Protein AF-A0A7X7D644-F1 (afdb_monomer)

Sequence (96 aa):
MSPAPSVQPTSLTIVMPVYNERDTLRTALERLLAVEMPLPTEVVVVDDGSTDGCIDTIADLVDSGKVRLLRQDPNQGKGAALRRGIAEAESDLLTI

Solvent-accessible surface area (backbone atoms only — not comparable to full-atom values): 5654 Å² total; per-residue (Å²): 132,82,80,76,82,80,83,73,75,71,30,31,29,38,36,44,65,40,64,62,40,54,92,47,50,50,65,51,50,55,55,56,73,68,54,88,63,100,43,61,68,49,38,37,37,20,35,33,41,56,83,71,57,34,68,69,68,40,45,70,41,39,76,70,63,67,30,46,80,44,82,38,81,67,60,70,52,70,71,49,29,46,51,51,42,59,75,71,51,88,44,72,36,76,50,112

Nearest PDB structures (foldseek):
  5mm1-assembly1_A  TM=8.490E-01  e=9.864E-06  Pyrococcus furiosus DSM 3638
  2z86-assembly1_B  TM=8.584E-01  e=2.186E-05  Escherichia coli
  2z87-assembly2_A  TM=8.446E-01  e=3.253E-05  Escherichia coli
  2z87-assembly3_B  TM=8.524E-01  e=7.209E-05  Escherichia coli
  2z86-assembly2_C  TM=8.545E-01  e=1.004E-04  Escherichia coli

Foldseek 3Di:
DDDDDDDDWAEEEEEAEDAQQQPPLLVVLVVVLPDDDPHHYAYEYEYQQHDNCSVVSCVVCCVVRNYHYHYDPHRPDPVVSVVVSVVPDDGPYYDD

Mean predicted aligned error: 3.98 Å

Secondary structure (DSSP, 8-state):
-PPPP------EEEEEEESS-TTTHHHHHHHHHTS--SS-EEEEEEEES--SSGGGGGHHHHHTTSSEEEEESS---HHHHHHHHHHT--SSEEE-

Radius of gyration: 15.11 Å; Cα contacts (8 Å, |Δi|>4): 156; chains: 1; bounding box: 23×33×50 Å

pLDDT: mean 95.07, std 8.56, range [57.94, 98.75]

Structure (mmCIF, N/CA/C/O backbone):
data_AF-A0A7X7D644-F1
#
_entry.id   AF-A0A7X7D644-F1
#
loop_
_atom_site.group_PDB
_atom_site.id
_atom_site.type_symbol
_atom_site.label_atom_id
_atom_site.label_alt_id
_atom_site.label_comp_id
_atom_site.label_asym_id
_atom_site.label_entity_id
_atom_site.label_seq_id
_atom_site.pdbx_PDB_ins_code
_atom_site.Cartn_x
_atom_site.Cartn_y
_atom_site.Cartn_z
_atom_site.occupancy
_atom_site.B_iso_or_equiv
_atom_site.auth_seq_id
_atom_site.auth_comp_id
_atom_site.auth_asym_id
_atom_site.auth_atom_id
_atom_site.pdbx_PDB_model_num
ATOM 1 N N . MET A 1 1 ? -10.371 20.577 38.644 1.00 60.12 1 MET A N 1
ATOM 2 C CA . MET A 1 1 ? -10.602 20.444 37.190 1.00 60.12 1 MET A CA 1
ATOM 3 C C . MET A 1 1 ? -10.776 18.963 36.914 1.00 60.12 1 MET A C 1
ATOM 5 O O . MET A 1 1 ? -9.866 18.217 37.250 1.00 60.12 1 MET A O 1
ATOM 9 N N . SER A 1 2 ? -11.938 18.519 36.427 1.00 57.94 2 SER A N 1
ATOM 10 C CA . SER A 1 2 ? -12.082 17.127 35.974 1.00 57.94 2 SER A CA 1
ATOM 11 C C . SER A 1 2 ? -11.232 16.924 34.717 1.00 57.94 2 SER A C 1
ATOM 13 O O . SER A 1 2 ? -11.180 17.848 33.900 1.00 57.94 2 SER A O 1
ATOM 15 N N . PRO A 1 3 ? -10.543 15.781 34.560 1.00 67.06 3 PRO A N 1
ATOM 16 C CA . PRO A 1 3 ? -9.801 15.501 33.339 1.00 67.06 3 PRO A CA 1
ATOM 17 C C . PRO A 1 3 ? -10.763 15.521 32.147 1.00 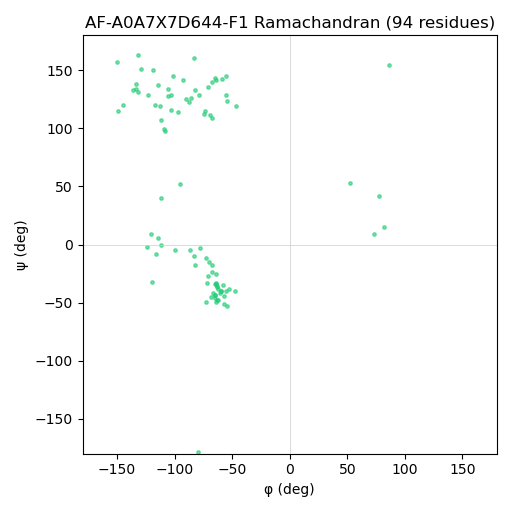67.06 3 PRO A C 1
ATOM 19 O O . PRO A 1 3 ? -11.915 15.097 32.263 1.00 67.06 3 PRO A O 1
ATOM 22 N N . ALA A 1 4 ? -10.293 16.044 31.013 1.00 64.56 4 ALA A N 1
ATOM 23 C CA . ALA A 1 4 ? -11.009 15.909 29.752 1.00 64.56 4 ALA A CA 1
ATOM 24 C C . ALA A 1 4 ? -11.255 14.412 29.476 1.00 64.56 4 ALA A C 1
ATOM 26 O O . ALA A 1 4 ? -10.413 13.589 29.852 1.00 64.56 4 ALA A O 1
ATOM 27 N N . PRO A 1 5 ? -12.390 14.036 28.862 1.00 63.19 5 PRO A N 1
ATOM 28 C CA . PRO A 1 5 ? -12.642 12.645 28.518 1.00 63.19 5 PRO A CA 1
ATOM 29 C C . PRO A 1 5 ? -11.485 12.108 27.669 1.00 63.19 5 PRO A C 1
ATOM 31 O O . PRO A 1 5 ? -11.077 12.728 26.688 1.00 63.19 5 PRO A O 1
ATOM 34 N N . SER A 1 6 ? -10.936 10.965 28.075 1.00 73.75 6 SER A N 1
ATOM 35 C CA . SER A 1 6 ? -9.936 10.242 27.296 1.00 73.75 6 SER A CA 1
ATOM 36 C C . SER A 1 6 ? -10.606 9.704 26.035 1.00 73.75 6 SER A C 1
ATOM 38 O O . SER A 1 6 ? -11.423 8.785 26.125 1.00 73.75 6 SER A O 1
ATOM 40 N N . VAL A 1 7 ? -10.288 10.276 24.874 1.00 73.25 7 VAL A N 1
ATOM 41 C CA . VAL A 1 7 ? -10.679 9.690 23.588 1.00 73.25 7 VAL A CA 1
ATOM 42 C C . VAL A 1 7 ? -9.865 8.412 23.427 1.00 73.25 7 VAL A C 1
ATOM 44 O O . VAL A 1 7 ? -8.640 8.465 23.331 1.00 73.25 7 VAL A O 1
ATOM 47 N N . GLN A 1 8 ? -10.541 7.268 23.487 1.00 86.19 8 GLN A N 1
ATOM 48 C CA . GLN A 1 8 ? -9.932 5.985 23.159 1.00 86.19 8 GLN A CA 1
ATOM 49 C C . GLN A 1 8 ? -10.091 5.781 21.652 1.00 86.19 8 GLN A C 1
ATOM 51 O O . GLN A 1 8 ? -11.229 5.828 21.181 1.00 86.19 8 GLN A O 1
ATOM 56 N N . PRO A 1 9 ? -8.999 5.593 20.899 1.00 92.06 9 PRO A N 1
ATOM 57 C CA . PRO A 1 9 ? -9.092 5.349 19.470 1.00 92.06 9 PRO A CA 1
ATOM 58 C C . PRO A 1 9 ? -9.817 4.030 19.202 1.00 92.06 9 PRO A C 1
ATOM 60 O O . PRO A 1 9 ? -9.631 3.045 19.917 1.00 92.06 9 PRO A O 1
ATOM 63 N N . THR A 1 10 ? -10.642 4.025 18.165 1.00 95.88 10 THR A N 1
ATOM 64 C CA . THR A 1 10 ? -11.530 2.918 17.795 1.00 95.88 10 THR A CA 1
ATOM 65 C C . THR A 1 10 ? -11.191 2.295 16.445 1.00 95.88 10 THR A C 1
ATOM 67 O O . THR A 1 10 ? -11.731 1.241 16.118 1.00 95.88 10 THR A O 1
ATOM 70 N N . SER A 1 11 ? -10.277 2.893 15.680 1.00 97.50 11 SER A N 1
ATOM 71 C CA . SER A 1 11 ? -9.863 2.430 14.352 1.00 97.50 11 SER A CA 1
ATOM 72 C C . SER A 1 11 ? -8.404 2.789 14.050 1.00 97.50 11 SER A C 1
ATOM 74 O O . SER A 1 11 ? -7.838 3.711 14.646 1.00 97.50 11 SER A O 1
ATOM 76 N N . LEU A 1 12 ? -7.789 2.045 13.126 1.00 97.69 12 LEU A N 1
ATOM 77 C CA . LEU A 1 12 ? -6.410 2.240 12.679 1.00 97.69 12 LEU A CA 1
ATOM 78 C C . LEU A 1 12 ? -6.292 2.146 11.151 1.00 97.69 12 LEU A C 1
ATOM 80 O O . LEU A 1 12 ? -6.721 1.165 10.548 1.00 97.69 12 LEU A O 1
ATOM 84 N N . THR A 1 13 ? -5.590 3.100 10.546 1.00 98.44 13 THR A N 1
ATOM 85 C CA . THR A 1 13 ? -5.116 3.017 9.159 1.00 98.44 13 THR A CA 1
ATOM 86 C C . THR A 1 13 ? -3.611 2.753 9.139 1.00 98.44 13 THR A C 1
ATOM 88 O O . THR A 1 13 ? -2.830 3.484 9.751 1.00 98.44 13 THR A O 1
ATOM 91 N N . ILE A 1 14 ? -3.177 1.731 8.403 1.00 98.31 14 ILE A N 1
ATOM 92 C CA . ILE A 1 14 ? -1.761 1.488 8.102 1.00 98.31 14 ILE A CA 1
ATOM 93 C C . ILE A 1 14 ? -1.489 1.930 6.668 1.00 98.31 14 ILE A C 1
ATOM 95 O O . ILE A 1 14 ? -2.021 1.342 5.729 1.00 98.31 14 ILE A O 1
ATOM 99 N N . VAL A 1 15 ? -0.651 2.950 6.491 1.00 98.50 15 VAL A N 1
ATOM 100 C CA . VAL A 1 15 ? -0.266 3.474 5.177 1.00 98.50 15 VAL A CA 1
ATOM 101 C C . VAL A 1 15 ? 1.069 2.880 4.747 1.00 98.50 15 VAL A C 1
ATOM 103 O O . VAL A 1 15 ? 2.104 3.204 5.314 1.00 98.50 15 VAL A O 1
ATOM 106 N N . MET A 1 16 ? 1.076 2.081 3.685 1.00 9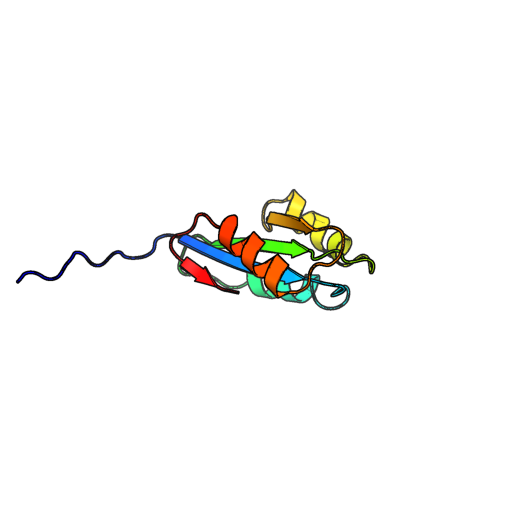8.31 16 MET A N 1
ATOM 107 C CA . MET A 1 16 ? 2.282 1.463 3.136 1.00 98.31 16 MET A CA 1
ATOM 108 C C . MET A 1 16 ? 2.655 2.115 1.793 1.00 98.31 16 MET A C 1
ATOM 110 O O . MET A 1 16 ? 2.074 1.761 0.765 1.00 98.31 16 MET A O 1
ATOM 114 N N . PRO A 1 17 ? 3.594 3.080 1.754 1.00 98.19 17 PRO A N 1
ATOM 115 C CA . PRO A 1 17 ? 4.102 3.615 0.494 1.00 98.19 17 PRO A CA 1
ATOM 116 C C . PRO A 1 17 ? 4.979 2.573 -0.211 1.00 98.19 17 PRO A C 1
ATOM 118 O O . PRO A 1 17 ? 5.839 1.954 0.415 1.00 98.19 17 PRO A O 1
ATOM 121 N N . VAL A 1 18 ? 4.790 2.412 -1.517 1.00 98.31 18 VAL A N 1
ATOM 122 C CA . VAL A 1 18 ? 5.437 1.374 -2.326 1.00 98.31 18 VAL A CA 1
ATOM 123 C C . VAL A 1 18 ? 5.988 1.984 -3.606 1.00 98.31 18 VAL A C 1
ATOM 125 O O . VAL A 1 18 ? 5.296 2.741 -4.281 1.00 98.31 18 VAL A O 1
ATOM 128 N N . TYR A 1 19 ? 7.225 1.636 -3.951 1.00 98.44 19 TYR A N 1
ATOM 129 C CA . TYR A 1 19 ? 7.798 1.922 -5.261 1.00 98.44 19 TYR A CA 1
ATOM 130 C C . TYR A 1 19 ? 8.799 0.836 -5.643 1.00 98.44 19 TYR A C 1
ATOM 132 O O . TYR A 1 19 ? 9.847 0.726 -5.015 1.00 98.44 19 TYR A O 1
ATOM 140 N N . ASN A 1 20 ? 8.488 0.075 -6.690 1.00 98.12 20 ASN A N 1
ATOM 141 C CA . ASN A 1 20 ? 9.333 -0.996 -7.222 1.00 98.12 20 ASN A CA 1
ATOM 142 C C . ASN A 1 20 ? 9.794 -2.034 -6.173 1.00 98.12 20 ASN A C 1
ATOM 144 O O . ASN A 1 20 ? 10.985 -2.309 -6.026 1.00 98.12 20 ASN A O 1
ATOM 148 N N . GLU A 1 21 ? 8.836 -2.603 -5.438 1.00 98.12 21 GLU A N 1
ATOM 149 C CA . GLU A 1 21 ? 9.064 -3.580 -4.360 1.00 98.12 21 GLU A CA 1
ATOM 150 C C . GLU A 1 21 ? 8.552 -4.990 -4.730 1.00 98.12 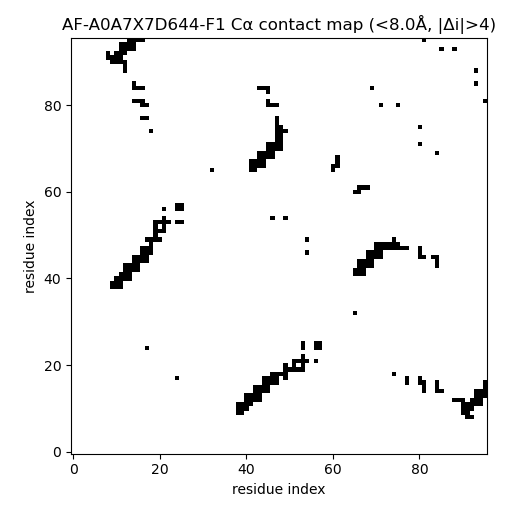21 GLU A C 1
ATOM 152 O O . GLU A 1 21 ? 7.947 -5.685 -3.910 1.00 98.12 21 GLU A O 1
ATOM 157 N N . ARG A 1 22 ? 8.736 -5.435 -5.983 1.00 98.19 22 ARG A N 1
ATOM 158 C CA . ARG A 1 22 ? 8.178 -6.711 -6.489 1.00 98.19 22 ARG A CA 1
ATOM 159 C C . ARG A 1 22 ? 8.515 -7.923 -5.627 1.00 98.19 22 ARG A C 1
ATOM 161 O O . ARG A 1 22 ? 7.667 -8.795 -5.450 1.00 98.19 22 ARG A O 1
ATOM 168 N N . ASP A 1 23 ? 9.729 -7.974 -5.096 1.00 98.12 23 ASP A N 1
ATOM 169 C CA . ASP A 1 23 ? 10.221 -9.140 -4.359 1.00 98.12 23 ASP A CA 1
ATOM 170 C C . ASP A 1 23 ? 9.756 -9.164 -2.892 1.00 98.12 23 ASP A C 1
ATOM 172 O O . ASP A 1 23 ? 9.800 -10.206 -2.234 1.00 98.12 23 ASP A O 1
ATOM 176 N N . THR A 1 24 ? 9.302 -8.027 -2.355 1.00 98.25 24 THR A N 1
ATOM 177 C CA . THR A 1 24 ? 9.074 -7.839 -0.913 1.00 98.25 24 THR A CA 1
ATOM 178 C C . THR A 1 24 ? 7.621 -7.512 -0.576 1.00 98.25 24 THR A C 1
ATOM 180 O O . THR A 1 24 ? 7.141 -7.957 0.471 1.00 98.25 24 THR A O 1
ATOM 183 N N . LEU A 1 25 ? 6.898 -6.807 -1.455 1.00 98.50 25 LEU A N 1
ATOM 184 C CA . LEU A 1 25 ? 5.563 -6.263 -1.189 1.00 98.50 25 LEU A CA 1
ATOM 185 C C . LEU A 1 25 ? 4.571 -7.333 -0.722 1.00 98.50 25 LEU A C 1
ATOM 187 O O . LEU A 1 25 ? 3.956 -7.196 0.337 1.00 98.50 25 LEU A O 1
ATOM 191 N N . ARG A 1 26 ? 4.446 -8.422 -1.489 1.00 98.38 26 ARG A N 1
ATOM 192 C CA . ARG A 1 26 ? 3.531 -9.527 -1.176 1.00 98.38 26 ARG A CA 1
ATOM 193 C C . ARG A 1 26 ? 3.816 -10.119 0.201 1.00 98.38 26 ARG A C 1
ATOM 195 O O . ARG A 1 26 ? 2.919 -10.210 1.035 1.00 98.38 26 ARG A O 1
ATOM 202 N N . THR A 1 27 ? 5.075 -10.468 0.454 1.00 98.62 27 THR A N 1
ATOM 203 C CA . THR A 1 27 ? 5.500 -11.070 1.724 1.00 98.62 27 THR A CA 1
ATOM 204 C C . THR A 1 27 ? 5.272 -10.118 2.901 1.00 98.62 27 THR A C 1
ATOM 206 O O . THR A 1 27 ? 4.876 -10.555 3.982 1.00 98.62 27 THR A O 1
ATOM 209 N N . ALA A 1 28 ? 5.511 -8.816 2.717 1.00 98.50 28 ALA A N 1
ATOM 210 C CA . ALA A 1 28 ? 5.282 -7.808 3.748 1.00 98.50 28 ALA A CA 1
ATOM 211 C C . ALA A 1 28 ? 3.793 -7.690 4.106 1.00 98.50 28 ALA A C 1
ATOM 213 O O . ALA A 1 28 ? 3.450 -7.709 5.288 1.00 98.50 28 ALA A O 1
ATOM 214 N N . LEU A 1 29 ? 2.911 -7.642 3.103 1.00 98.56 29 LEU A N 1
ATOM 215 C CA . LEU A 1 29 ? 1.465 -7.578 3.320 1.00 98.56 29 LEU A CA 1
ATOM 216 C C . LEU A 1 29 ? 0.908 -8.853 3.946 1.00 98.56 29 LEU A C 1
ATOM 218 O O . LEU A 1 29 ? 0.101 -8.762 4.861 1.00 98.56 29 LEU A O 1
ATOM 222 N N . GLU A 1 30 ? 1.352 -10.036 3.520 1.00 98.38 30 GLU A N 1
ATOM 223 C CA . GLU A 1 30 ? 0.920 -11.295 4.142 1.00 98.38 30 GLU A CA 1
ATOM 224 C C . GLU A 1 30 ? 1.296 -11.359 5.621 1.00 98.38 30 GLU A C 1
ATOM 226 O O . GLU A 1 30 ? 0.482 -11.759 6.452 1.00 98.38 30 GLU A O 1
ATOM 231 N N . ARG A 1 31 ? 2.511 -10.919 5.966 1.00 98.44 31 ARG A N 1
ATOM 232 C CA . ARG A 1 31 ? 2.948 -10.836 7.363 1.00 98.44 31 ARG A CA 1
ATOM 233 C C . ARG A 1 31 ? 2.125 -9.828 8.145 1.00 98.44 31 ARG A C 1
ATOM 235 O O . ARG A 1 31 ? 1.740 -10.137 9.265 1.00 98.44 31 ARG A O 1
ATOM 242 N N . LEU A 1 32 ? 1.852 -8.661 7.565 1.00 97.94 32 LEU A N 1
ATOM 243 C CA . LEU A 1 32 ? 1.043 -7.630 8.205 1.00 97.94 32 LEU A CA 1
ATOM 244 C C . LEU A 1 32 ? -0.390 -8.115 8.462 1.00 97.94 32 LEU A C 1
ATOM 246 O O . LEU A 1 32 ? -0.886 -7.997 9.575 1.00 97.94 32 LEU A O 1
ATOM 250 N N . LEU A 1 33 ? -1.031 -8.710 7.456 1.00 97.62 33 LEU A N 1
ATOM 251 C CA . LEU A 1 33 ? -2.402 -9.220 7.537 1.00 97.62 33 LEU A CA 1
ATOM 252 C C . LEU A 1 33 ? -2.546 -10.427 8.479 1.00 97.62 33 LEU A C 1
ATOM 254 O O . LEU A 1 33 ? -3.660 -10.753 8.880 1.00 97.62 33 LEU A O 1
ATOM 258 N N . ALA A 1 34 ? -1.445 -11.101 8.819 1.00 97.94 34 ALA A N 1
ATOM 259 C CA . ALA A 1 34 ? -1.425 -12.181 9.801 1.00 97.94 34 ALA A CA 1
ATOM 260 C C . ALA A 1 34 ? -1.326 -11.685 11.256 1.00 97.94 34 ALA A C 1
ATOM 262 O O . ALA A 1 34 ? -1.463 -12.492 12.177 1.00 97.94 34 ALA A O 1
ATOM 263 N N . VAL A 1 35 ? -1.068 -10.391 11.484 1.00 97.44 35 VAL A N 1
ATOM 264 C CA . VAL A 1 35 ? -1.013 -9.813 12.832 1.00 97.44 35 VAL A CA 1
ATOM 265 C C . VAL A 1 35 ? -2.429 -9.578 13.349 1.00 97.44 35 VAL A C 1
ATOM 267 O O . VAL A 1 35 ? -3.247 -8.931 12.699 1.00 97.44 35 VAL A O 1
ATOM 270 N N . GLU A 1 36 ? -2.710 -10.066 14.556 1.00 96.50 36 GLU A N 1
ATOM 271 C CA . GLU A 1 36 ? -3.941 -9.729 15.265 1.00 96.50 36 GLU A CA 1
ATOM 272 C C . GLU A 1 36 ? -3.841 -8.301 15.813 1.00 96.50 36 GLU A C 1
ATOM 274 O O . GLU A 1 36 ? -3.025 -8.005 16.690 1.00 96.50 36 GLU A O 1
ATOM 279 N N . MET A 1 37 ? -4.654 -7.403 15.261 1.00 95.12 37 MET A N 1
ATOM 280 C CA . MET A 1 37 ? -4.655 -5.993 15.635 1.00 95.12 37 MET A CA 1
ATOM 281 C C . MET A 1 37 ? -5.681 -5.728 16.743 1.00 95.12 37 MET A C 1
ATOM 283 O O . MET A 1 37 ? -6.790 -6.260 16.693 1.00 95.12 37 MET A O 1
ATOM 287 N N . PRO A 1 38 ? -5.366 -4.862 17.723 1.00 93.88 38 PRO A N 1
ATOM 288 C CA . PRO A 1 38 ? -6.281 -4.546 18.820 1.00 93.88 38 PRO A CA 1
ATOM 289 C C . PRO A 1 38 ? -7.466 -3.664 18.391 1.00 93.88 38 PRO A C 1
ATOM 291 O O . PRO A 1 38 ? -8.396 -3.472 19.170 1.00 93.88 38 PRO A O 1
ATOM 294 N N . LEU A 1 39 ? -7.417 -3.106 17.178 1.00 96.31 39 LEU A N 1
ATOM 295 C CA . LEU A 1 39 ? -8.427 -2.224 16.601 1.00 96.31 39 LEU A CA 1
ATOM 296 C C . LEU A 1 39 ? -8.818 -2.721 15.201 1.00 96.31 39 LEU A C 1
ATOM 298 O O . LEU A 1 39 ? -7.966 -3.276 14.497 1.00 96.31 39 LEU A O 1
ATOM 302 N N . PRO A 1 40 ? -10.061 -2.464 14.753 1.00 97.00 40 PRO A N 1
ATOM 303 C CA . PRO A 1 40 ? -10.415 -2.509 13.339 1.00 97.00 40 PRO A CA 1
ATOM 304 C C . PRO A 1 40 ? -9.365 -1.764 12.510 1.00 97.00 40 PRO A C 1
ATOM 306 O O . PRO A 1 40 ? -9.112 -0.581 12.744 1.00 97.00 40 PRO A O 1
ATOM 309 N N . THR A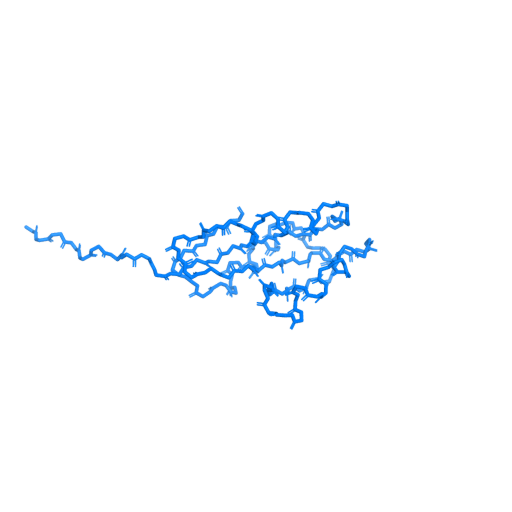 1 41 ? -8.718 -2.481 11.593 1.00 97.44 41 THR A N 1
ATOM 310 C CA . THR A 1 41 ? -7.554 -1.983 10.858 1.00 97.44 41 THR A CA 1
ATOM 311 C C . THR A 1 41 ? -7.807 -2.036 9.360 1.00 97.44 41 THR A C 1
ATOM 313 O O . THR A 1 41 ? -8.167 -3.089 8.835 1.00 97.44 41 THR A O 1
ATOM 316 N N . GLU A 1 42 ? -7.573 -0.922 8.673 1.00 97.56 42 GLU A N 1
ATOM 317 C CA . GLU A 1 42 ? -7.443 -0.886 7.217 1.00 97.56 42 GLU A CA 1
ATOM 318 C C . GLU A 1 42 ? -5.965 -0.808 6.810 1.00 97.56 42 GLU A C 1
ATOM 320 O O . GLU A 1 42 ? -5.147 -0.165 7.475 1.00 97.56 42 GLU A O 1
ATOM 325 N N . VAL A 1 43 ? -5.618 -1.446 5.692 1.00 98.44 43 VAL A N 1
ATOM 326 C CA . VAL A 1 43 ? -4.286 -1.346 5.085 1.00 98.44 43 VAL A CA 1
ATOM 327 C C . VAL A 1 43 ? -4.416 -0.609 3.762 1.00 98.44 43 VAL A C 1
ATOM 329 O O . VAL A 1 43 ? -5.104 -1.070 2.851 1.00 98.44 43 VAL A O 1
ATOM 332 N N . VAL A 1 44 ? -3.734 0.527 3.653 1.00 98.62 44 VAL A N 1
ATOM 333 C CA . VAL A 1 44 ? -3.724 1.385 2.469 1.00 98.62 44 VAL A CA 1
ATOM 334 C C . VAL A 1 44 ? -2.341 1.330 1.837 1.00 98.62 44 VAL A C 1
ATOM 336 O O . VAL A 1 44 ? -1.386 1.908 2.350 1.00 98.62 44 VAL A O 1
ATOM 339 N N . VAL A 1 45 ? -2.224 0.648 0.701 1.00 98.69 45 VAL A N 1
ATOM 340 C CA . VAL A 1 45 ? -1.004 0.657 -0.112 1.00 98.69 45 VAL A CA 1
ATOM 341 C C . VAL A 1 45 ? -1.041 1.861 -1.040 1.00 98.69 45 VAL A C 1
ATOM 343 O O . VAL A 1 45 ? -1.996 2.033 -1.797 1.00 98.69 45 VAL A O 1
ATOM 346 N N . VAL A 1 46 ? 0.008 2.681 -1.013 1.00 98.75 46 VAL A N 1
ATOM 347 C CA . VAL A 1 46 ? 0.171 3.812 -1.932 1.00 98.75 46 VAL A CA 1
ATOM 348 C C . VAL A 1 46 ? 1.300 3.505 -2.911 1.00 98.75 46 VAL A C 1
ATOM 350 O O . VAL A 1 46 ? 2.471 3.661 -2.575 1.00 98.75 46 VAL A O 1
ATOM 353 N N . ASP A 1 47 ? 0.941 3.066 -4.115 1.00 98.62 47 ASP A N 1
ATOM 354 C CA . ASP A 1 47 ? 1.861 2.846 -5.235 1.00 98.62 47 ASP A CA 1
ATOM 355 C C . ASP A 1 47 ? 2.309 4.191 -5.816 1.00 98.62 47 ASP A C 1
ATOM 357 O O . ASP A 1 47 ? 1.495 4.935 -6.366 1.00 98.62 47 ASP A O 1
ATOM 361 N N . ASP A 1 48 ? 3.595 4.505 -5.701 1.00 98.25 48 ASP A N 1
ATOM 362 C CA . ASP A 1 48 ? 4.209 5.734 -6.204 1.00 98.25 48 ASP A CA 1
ATOM 363 C C . ASP A 1 48 ? 4.823 5.526 -7.596 1.00 98.25 48 ASP A C 1
ATOM 365 O O . ASP A 1 48 ? 5.998 5.801 -7.835 1.00 98.25 48 ASP A O 1
ATOM 369 N N . GLY A 1 49 ? 4.022 4.991 -8.517 1.00 97.94 49 GLY A N 1
ATOM 370 C CA . GLY A 1 49 ? 4.382 4.839 -9.926 1.00 97.94 49 GLY A CA 1
ATOM 371 C C . GLY A 1 49 ? 5.312 3.665 -10.206 1.00 97.94 49 GLY A C 1
ATOM 372 O O . GLY A 1 49 ? 6.263 3.814 -10.975 1.00 97.94 49 GLY A O 1
ATOM 373 N N . SER A 1 50 ? 5.079 2.509 -9.578 1.00 98.19 50 SER A N 1
ATOM 374 C CA . SER A 1 50 ? 5.899 1.315 -9.808 1.00 98.19 50 SER A CA 1
ATOM 375 C C . SER A 1 50 ? 5.774 0.789 -11.240 1.00 98.19 50 SER A C 1
ATOM 377 O O . SER A 1 50 ? 4.694 0.777 -11.833 1.00 98.19 50 SER A O 1
ATOM 379 N N . THR A 1 51 ? 6.886 0.293 -11.781 1.00 97.56 51 THR A N 1
ATOM 380 C CA . THR A 1 51 ? 7.005 -0.228 -13.156 1.00 97.56 51 THR A CA 1
ATOM 381 C C . THR A 1 51 ? 7.514 -1.667 -13.218 1.00 97.56 51 THR A C 1
ATOM 383 O O . THR A 1 51 ? 7.595 -2.257 -14.293 1.00 97.56 51 THR A O 1
ATOM 386 N N . ASP A 1 52 ? 7.830 -2.261 -12.071 1.00 98.12 52 ASP A N 1
ATOM 387 C CA . ASP A 1 52 ? 8.366 -3.617 -11.946 1.00 98.12 52 ASP A CA 1
ATOM 388 C C . ASP A 1 52 ? 7.288 -4.715 -11.868 1.00 98.12 52 ASP A C 1
ATOM 390 O O . ASP A 1 52 ? 7.617 -5.903 -11.857 1.00 98.12 52 ASP A O 1
ATOM 394 N N . GLY A 1 53 ? 6.006 -4.338 -11.830 1.00 97.62 53 GLY A N 1
ATOM 395 C CA . GLY A 1 53 ? 4.876 -5.258 -11.679 1.00 97.62 53 GLY A CA 1
ATOM 396 C C . GLY A 1 53 ? 4.596 -5.676 -10.231 1.00 97.62 53 GLY A C 1
ATOM 397 O O . GLY A 1 53 ? 3.873 -6.644 -10.014 1.00 97.62 53 GLY A O 1
ATOM 398 N N . CYS A 1 54 ? 5.141 -4.981 -9.223 1.00 97.88 54 CYS A N 1
ATOM 399 C CA . CYS A 1 54 ? 4.888 -5.316 -7.816 1.00 97.88 54 CYS A CA 1
ATOM 400 C C . CYS A 1 54 ? 3.396 -5.288 -7.450 1.00 97.88 54 CYS A C 1
ATOM 402 O O . CYS A 1 54 ? 2.934 -6.143 -6.699 1.00 97.88 54 CYS A O 1
ATOM 404 N N . ILE A 1 55 ? 2.618 -4.379 -8.038 1.00 98.12 55 ILE A N 1
ATOM 405 C CA . ILE A 1 55 ? 1.178 -4.258 -7.782 1.00 98.12 55 ILE A CA 1
ATOM 406 C C . ILE A 1 55 ? 0.398 -5.496 -8.235 1.00 98.12 55 ILE A C 1
ATOM 408 O O . ILE A 1 55 ? -0.537 -5.909 -7.551 1.00 98.12 55 ILE A O 1
ATOM 412 N N . ASP A 1 56 ? 0.827 -6.155 -9.312 1.00 98.38 56 ASP A N 1
ATOM 413 C CA . ASP A 1 56 ? 0.17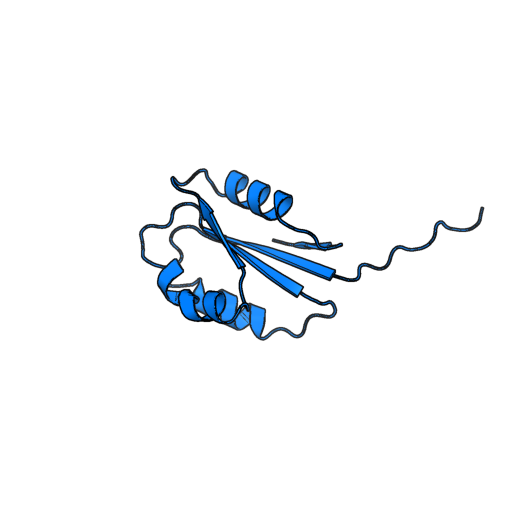3 -7.375 -9.795 1.00 98.38 56 ASP A CA 1
ATOM 414 C C . ASP A 1 56 ? 0.288 -8.521 -8.776 1.00 98.38 56 ASP A C 1
ATOM 416 O O . ASP A 1 56 ? -0.572 -9.397 -8.716 1.00 98.38 56 ASP A O 1
ATOM 420 N N . THR A 1 57 ? 1.317 -8.499 -7.918 1.00 98.50 57 THR A N 1
ATOM 421 C CA . THR A 1 57 ? 1.538 -9.531 -6.887 1.00 98.50 57 THR A CA 1
ATOM 422 C C . THR A 1 57 ? 0.509 -9.495 -5.751 1.00 98.50 57 THR A C 1
ATOM 424 O O . THR A 1 57 ? 0.411 -10.457 -4.984 1.00 98.50 57 THR A O 1
ATOM 427 N N . ILE A 1 58 ? -0.2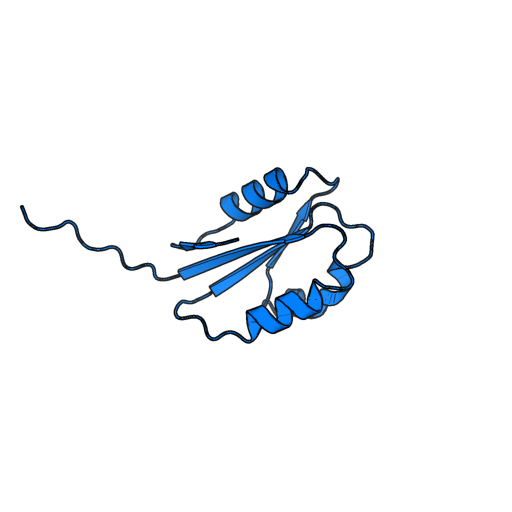53 -8.401 -5.634 1.00 98.56 58 ILE A N 1
ATOM 428 C CA . ILE A 1 58 ? -1.223 -8.167 -4.554 1.00 98.56 58 ILE A CA 1
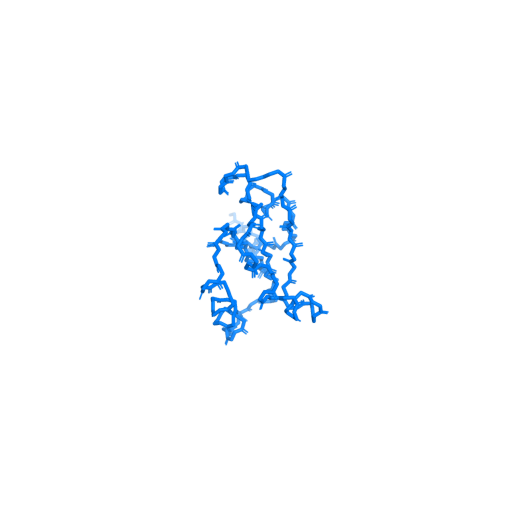ATOM 429 C C . ILE A 1 58 ? -2.653 -7.969 -5.063 1.00 98.56 58 ILE A C 1
ATOM 431 O O . ILE A 1 58 ? -3.521 -7.584 -4.280 1.00 98.56 58 ILE A O 1
ATOM 435 N N . ALA A 1 59 ? -2.914 -8.205 -6.352 1.00 98.44 59 ALA A N 1
ATOM 436 C CA . ALA A 1 59 ? -4.225 -7.974 -6.960 1.00 98.44 59 ALA A CA 1
ATOM 437 C C . ALA A 1 59 ? -5.355 -8.724 -6.226 1.00 98.44 59 ALA A C 1
ATOM 439 O O . ALA A 1 59 ? -6.396 -8.144 -5.941 1.00 98.44 59 ALA A O 1
ATOM 440 N N . ASP A 1 60 ? -5.111 -9.963 -5.795 1.00 98.56 60 ASP A N 1
ATOM 441 C CA . ASP A 1 60 ? -6.051 -10.764 -5.000 1.00 98.56 60 ASP A CA 1
ATOM 442 C C . ASP A 1 60 ? -6.353 -10.160 -3.616 1.00 98.56 60 ASP A C 1
ATOM 444 O O . ASP A 1 60 ? -7.469 -10.283 -3.100 1.00 98.56 60 ASP A O 1
ATOM 448 N N . LEU A 1 61 ? -5.378 -9.488 -2.997 1.00 98.56 61 LEU A N 1
ATOM 449 C CA . LEU A 1 61 ? -5.571 -8.790 -1.722 1.00 98.56 61 LEU A CA 1
ATOM 450 C C . LEU A 1 61 ? -6.420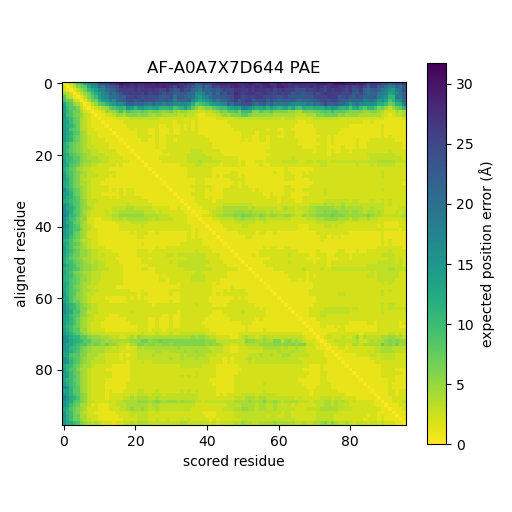 -7.527 -1.900 1.00 98.56 61 LEU A C 1
ATOM 452 O O . LEU A 1 61 ? -7.198 -7.189 -1.006 1.00 98.56 61 LEU A O 1
ATOM 456 N N . VAL A 1 62 ? -6.297 -6.867 -3.053 1.00 98.56 62 VAL A N 1
ATOM 457 C CA . VAL A 1 62 ? -7.123 -5.711 -3.418 1.00 98.56 62 VAL A CA 1
ATOM 458 C C . VAL A 1 62 ? -8.549 -6.152 -3.748 1.00 98.56 62 VAL A C 1
ATOM 460 O O . VAL A 1 62 ? -9.497 -5.631 -3.165 1.00 98.56 62 VAL A O 1
ATOM 463 N N . ASP A 1 63 ? -8.709 -7.171 -4.593 1.00 98.44 63 ASP A N 1
ATOM 464 C CA . ASP A 1 63 ? -10.015 -7.694 -5.013 1.00 98.44 63 ASP A CA 1
ATOM 465 C C . ASP A 1 63 ? -10.824 -8.267 -3.842 1.00 98.44 63 ASP A C 1
ATOM 467 O O . ASP A 1 63 ? -12.046 -8.124 -3.785 1.00 98.44 63 ASP A O 1
ATOM 471 N N . SER A 1 64 ? -10.150 -8.893 -2.871 1.00 98.00 64 SER A N 1
ATOM 472 C CA . SER A 1 64 ? -10.793 -9.386 -1.644 1.00 98.00 64 SER A CA 1
ATOM 473 C C . SER A 1 64 ? -11.082 -8.294 -0.607 1.00 98.00 64 SER A C 1
ATOM 475 O O . SER A 1 64 ? -11.662 -8.593 0.437 1.00 98.00 64 SER A O 1
ATOM 477 N N . GLY A 1 65 ? -10.678 -7.044 -0.862 1.00 97.88 65 GLY A N 1
ATOM 478 C CA . GLY A 1 65 ? -10.870 -5.910 0.044 1.00 97.88 65 GLY A CA 1
ATOM 479 C C . G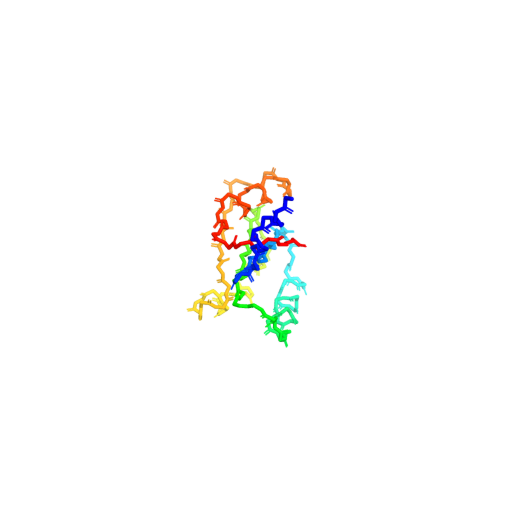LY A 1 65 ? -9.964 -5.916 1.278 1.00 97.88 65 GLY A C 1
ATOM 480 O O . GLY A 1 65 ? -10.161 -5.103 2.176 1.00 97.88 65 GLY A O 1
ATOM 481 N N . LYS A 1 66 ? -8.966 -6.809 1.345 1.00 97.81 66 LYS A N 1
ATOM 482 C CA . LYS A 1 66 ? -7.989 -6.849 2.450 1.00 97.81 66 LYS A CA 1
ATOM 483 C C . LYS A 1 66 ? -7.016 -5.674 2.409 1.00 97.81 66 LYS A C 1
ATOM 485 O O . LYS A 1 66 ? -6.475 -5.294 3.443 1.00 97.81 66 LYS A O 1
ATOM 490 N N . VAL A 1 67 ? -6.768 -5.134 1.218 1.00 98.38 67 VAL A N 1
ATOM 491 C CA . VAL A 1 67 ? -5.876 -3.999 0.982 1.00 98.38 67 VAL A CA 1
ATOM 492 C C . VAL A 1 67 ? -6.582 -2.988 0.092 1.00 98.38 67 VAL A C 1
ATOM 494 O O . VAL A 1 67 ? -7.089 -3.333 -0.972 1.00 98.38 67 VAL A O 1
ATOM 497 N N . ARG A 1 68 ? -6.566 -1.715 0.484 1.00 98.56 68 ARG A N 1
ATOM 498 C CA . ARG A 1 68 ? -6.964 -0.610 -0.389 1.00 98.56 68 ARG A CA 1
ATOM 499 C C . ARG A 1 68 ? -5.739 -0.107 -1.143 1.00 98.56 68 ARG A C 1
ATOM 501 O O . ARG A 1 68 ? -4.743 0.257 -0.526 1.00 98.56 68 ARG A O 1
ATOM 508 N N . LEU A 1 69 ? -5.807 -0.068 -2.471 1.00 98.56 69 LEU A N 1
ATOM 509 C CA . LEU A 1 69 ? -4.712 0.408 -3.315 1.00 98.56 69 LEU A CA 1
ATOM 510 C C . LEU A 1 69 ? -4.981 1.825 -3.829 1.00 98.56 69 LEU A C 1
ATOM 512 O O . LEU A 1 69 ? -6.005 2.099 -4.452 1.00 98.56 69 LEU A O 1
ATOM 516 N N . LEU A 1 70 ? -4.003 2.703 -3.644 1.00 98.44 70 LEU A N 1
ATOM 517 C CA . LEU A 1 70 ? -3.961 4.058 -4.169 1.00 98.44 70 LEU A CA 1
ATOM 518 C C . LEU A 1 70 ? -2.776 4.182 -5.132 1.00 98.44 70 LEU A C 1
ATOM 520 O O . LEU A 1 70 ? -1.634 4.033 -4.720 1.00 98.44 70 LEU A O 1
ATOM 524 N N . ARG A 1 71 ? -3.011 4.512 -6.411 1.00 97.62 71 ARG A N 1
ATOM 525 C CA . ARG A 1 71 ? -1.934 4.639 -7.421 1.00 97.62 71 ARG A CA 1
ATOM 526 C C . ARG A 1 71 ? -1.608 6.078 -7.790 1.00 97.62 71 ARG A C 1
ATOM 528 O O . ARG A 1 71 ? -2.534 6.872 -7.952 1.00 97.62 71 ARG A O 1
ATOM 535 N N . GLN A 1 72 ? -0.328 6.414 -7.835 1.00 95.62 72 GLN A N 1
ATOM 536 C CA . GLN A 1 72 ? 0.208 7.682 -8.321 1.00 95.62 72 GLN A CA 1
ATOM 537 C C . GLN A 1 72 ? 1.029 7.388 -9.570 1.00 95.62 72 GLN A C 1
ATOM 539 O O . GLN A 1 72 ? 1.777 6.419 -9.594 1.00 95.62 72 GLN A O 1
ATOM 544 N N . ASP A 1 73 ? 0.887 8.214 -10.596 1.00 91.50 73 ASP A N 1
ATOM 545 C CA . ASP A 1 73 ? 1.687 8.121 -11.813 1.00 91.50 73 ASP A CA 1
ATOM 546 C C . ASP A 1 73 ? 1.933 9.553 -12.320 1.00 91.50 73 ASP A C 1
ATOM 548 O O . ASP A 1 73 ? 0.957 10.284 -12.530 1.00 91.50 73 ASP A O 1
ATOM 552 N N . PRO A 1 74 ? 3.193 10.015 -12.444 1.00 94.31 74 PRO A N 1
ATOM 553 C CA . PRO A 1 74 ? 4.443 9.284 -12.195 1.00 94.31 74 PRO A CA 1
ATOM 554 C C . PRO A 1 74 ? 4.816 9.194 -10.705 1.00 94.31 74 PRO A C 1
ATOM 556 O O . PRO A 1 74 ? 4.102 9.706 -9.837 1.00 94.31 74 PRO A O 1
ATOM 559 N N . ASN A 1 75 ? 5.969 8.571 -10.425 1.00 96.75 75 ASN A N 1
ATOM 560 C CA . ASN A 1 75 ? 6.631 8.620 -9.119 1.00 96.75 75 ASN A CA 1
ATOM 561 C C . ASN A 1 75 ? 6.851 10.076 -8.674 1.00 96.75 75 ASN A C 1
ATOM 563 O O . ASN A 1 75 ? 7.482 10.864 -9.383 1.00 96.75 75 ASN A O 1
ATOM 567 N N . GLN A 1 76 ? 6.328 10.423 -7.498 1.00 97.19 76 GLN A N 1
ATOM 568 C CA . GLN A 1 76 ? 6.410 11.760 -6.894 1.00 97.19 76 GLN A CA 1
ATOM 569 C C . GLN A 1 76 ? 7.247 11.774 -5.602 1.00 97.19 76 GLN A C 1
ATOM 571 O O . GLN A 1 76 ? 7.354 12.801 -4.923 1.00 97.19 76 GLN A O 1
ATOM 576 N N . GLY A 1 77 ? 7.862 10.643 -5.269 1.00 97.00 77 GLY A N 1
ATOM 577 C CA . GLY A 1 77 ? 8.655 10.405 -4.080 1.00 97.00 77 GLY A CA 1
ATOM 578 C C . GLY A 1 77 ? 7.819 9.964 -2.876 1.00 97.00 77 GLY A C 1
ATOM 579 O O . GLY A 1 77 ? 6.667 10.359 -2.681 1.00 97.00 77 GLY A O 1
ATOM 580 N N . LYS A 1 78 ? 8.471 9.233 -1.960 1.00 95.62 78 LYS A N 1
ATOM 581 C CA . LYS A 1 78 ? 7.869 8.692 -0.726 1.00 95.62 78 LYS A CA 1
ATOM 582 C C . LYS A 1 78 ? 7.048 9.718 0.062 1.00 95.62 78 LYS A C 1
ATOM 584 O O . LYS A 1 78 ? 5.987 9.391 0.577 1.00 95.62 78 LYS A O 1
ATOM 589 N N . GLY A 1 79 ? 7.515 10.964 0.163 1.00 97.75 79 GLY A N 1
ATOM 590 C CA . GLY A 1 79 ? 6.793 12.019 0.879 1.00 97.75 79 GLY A CA 1
ATOM 591 C C . GLY A 1 79 ? 5.428 12.351 0.263 1.00 97.75 79 GLY A C 1
ATOM 592 O O . GLY A 1 79 ? 4.484 12.616 1.004 1.00 97.75 79 GLY A O 1
ATOM 593 N N . ALA A 1 80 ? 5.307 12.312 -1.067 1.00 97.94 80 ALA A N 1
ATOM 594 C CA . ALA A 1 80 ? 4.032 12.496 -1.754 1.00 97.94 80 ALA A CA 1
ATOM 595 C C . ALA A 1 80 ? 3.092 11.314 -1.483 1.00 97.94 80 ALA A C 1
ATOM 597 O O . ALA A 1 80 ? 1.950 11.537 -1.085 1.00 97.94 80 ALA A O 1
ATOM 598 N N . ALA A 1 81 ? 3.607 10.083 -1.580 1.00 98.12 81 ALA A N 1
ATOM 599 C CA . ALA A 1 81 ? 2.855 8.869 -1.261 1.00 98.12 81 ALA A CA 1
ATOM 600 C C . ALA A 1 81 ? 2.315 8.872 0.180 1.00 98.12 81 ALA A C 1
ATOM 602 O O . ALA A 1 81 ? 1.138 8.597 0.412 1.00 98.12 81 ALA A O 1
ATOM 603 N N . LEU A 1 82 ? 3.143 9.274 1.150 1.00 98.06 82 LEU A N 1
ATOM 604 C CA . LEU A 1 82 ? 2.724 9.409 2.547 1.00 98.06 82 LEU A CA 1
ATOM 605 C C . LEU A 1 82 ? 1.639 10.463 2.733 1.00 98.06 82 LEU A C 1
ATOM 607 O O . LEU A 1 82 ? 0.636 10.191 3.382 1.00 98.06 82 LEU A O 1
ATOM 611 N N . ARG A 1 83 ? 1.813 11.659 2.159 1.00 98.19 83 ARG A N 1
ATOM 612 C CA . ARG A 1 83 ? 0.804 12.724 2.264 1.00 98.19 83 ARG A CA 1
ATOM 613 C C . ARG A 1 83 ? -0.529 12.289 1.678 1.00 98.19 83 ARG A C 1
ATOM 615 O O . ARG A 1 83 ? -1.557 12.597 2.267 1.00 98.19 83 ARG A O 1
ATOM 622 N N . ARG A 1 84 ? -0.510 11.568 0.556 1.00 98.12 84 ARG A N 1
ATOM 623 C CA . ARG A 1 84 ? -1.727 11.021 -0.034 1.00 98.12 84 ARG A CA 1
ATOM 624 C C . ARG A 1 84 ? -2.379 9.992 0.881 1.00 98.12 84 ARG A C 1
ATOM 626 O O . ARG A 1 84 ? -3.561 10.121 1.153 1.00 98.12 84 ARG A O 1
ATOM 633 N N . GLY A 1 85 ? -1.621 9.019 1.387 1.00 97.81 85 GLY A N 1
ATOM 634 C CA . GLY A 1 85 ? -2.162 8.021 2.312 1.00 97.81 85 GLY A CA 1
ATOM 635 C C . GLY A 1 85 ? -2.739 8.642 3.587 1.00 97.81 85 GLY A C 1
ATOM 636 O O . GLY A 1 85 ? -3.812 8.246 4.017 1.00 97.81 85 GLY A O 1
ATOM 637 N N . ILE A 1 86 ? -2.079 9.665 4.141 1.00 97.81 86 ILE A N 1
ATOM 638 C CA . ILE A 1 86 ? -2.574 10.427 5.300 1.00 97.81 86 ILE A CA 1
ATOM 639 C C . ILE A 1 86 ? -3.863 11.185 4.965 1.00 97.81 86 ILE A C 1
ATOM 641 O O . ILE A 1 86 ? -4.782 11.195 5.774 1.00 97.81 86 ILE A O 1
ATOM 645 N N . ALA A 1 87 ? -3.940 11.824 3.795 1.00 97.81 87 ALA A N 1
ATOM 646 C CA . ALA A 1 87 ? -5.125 12.577 3.380 1.00 97.81 87 ALA A CA 1
ATOM 647 C C . ALA A 1 87 ? -6.353 11.686 3.126 1.00 97.81 87 ALA A C 1
ATOM 649 O O . ALA A 1 87 ? -7.478 12.168 3.182 1.00 97.81 87 ALA A O 1
ATOM 650 N N . GLU A 1 88 ? -6.122 10.410 2.832 1.00 97.12 88 GLU A N 1
ATOM 651 C CA . GLU A 1 88 ? -7.140 9.414 2.494 1.00 97.12 88 GLU A CA 1
ATOM 652 C C . GLU A 1 88 ? -7.513 8.514 3.679 1.00 97.12 88 GLU A C 1
ATOM 654 O O . GLU A 1 88 ? -8.366 7.643 3.527 1.00 97.12 88 GLU A O 1
ATOM 659 N N . ALA A 1 89 ? -6.839 8.652 4.820 1.00 95.88 89 ALA A N 1
ATOM 660 C CA . ALA A 1 89 ? -7.112 7.865 6.012 1.00 95.88 89 ALA A CA 1
ATOM 661 C C . ALA A 1 89 ? -8.288 8.456 6.796 1.00 95.88 89 ALA A C 1
ATOM 663 O O . ALA A 1 89 ? -8.320 9.656 7.068 1.00 95.88 89 ALA A O 1
ATOM 664 N N . GLU A 1 90 ? -9.224 7.599 7.200 1.00 93.38 90 GLU A N 1
ATOM 665 C CA . GLU A 1 90 ? -10.438 8.006 7.926 1.00 93.38 90 GLU A CA 1
ATOM 666 C C . GLU A 1 90 ? -10.454 7.516 9.386 1.00 93.38 90 GLU A C 1
ATOM 668 O O . GLU A 1 90 ? -11.404 7.781 10.122 1.00 93.38 90 GLU A O 1
ATOM 673 N N . SER A 1 91 ? -9.409 6.802 9.818 1.00 96.12 91 SER A N 1
ATOM 674 C CA . SER A 1 91 ? -9.323 6.216 11.159 1.00 96.12 91 SER A CA 1
ATOM 675 C C . SER A 1 91 ? -8.839 7.190 12.239 1.00 96.12 91 SER A C 1
ATOM 677 O O . SER A 1 91 ? -8.159 8.176 11.958 1.00 96.12 91 SER A O 1
ATOM 679 N N . ASP A 1 92 ? -9.112 6.855 13.505 1.00 95.94 92 ASP A N 1
ATOM 680 C CA . ASP A 1 92 ? -8.663 7.625 14.675 1.00 95.94 92 ASP A CA 1
ATOM 681 C C . ASP A 1 92 ? -7.131 7.629 14.826 1.00 95.94 92 ASP A C 1
ATOM 683 O O . ASP A 1 92 ? -6.543 8.605 15.301 1.00 95.94 92 ASP A O 1
ATOM 687 N N . LEU A 1 93 ? -6.480 6.523 14.445 1.00 96.56 93 LEU A N 1
ATOM 688 C CA . LEU A 1 93 ? -5.027 6.375 14.417 1.00 96.56 93 LEU A CA 1
ATOM 689 C C . LEU A 1 93 ? -4.518 6.094 13.009 1.00 96.56 93 LEU A C 1
ATOM 691 O O . LEU A 1 93 ? -5.158 5.404 12.217 1.00 96.56 93 LEU A O 1
ATOM 695 N N . LEU A 1 94 ? -3.291 6.544 12.756 1.00 97.12 94 LEU A N 1
ATOM 696 C CA . LEU A 1 94 ? -2.541 6.231 11.552 1.00 97.12 94 LEU A CA 1
ATOM 697 C C . LEU A 1 94 ? -1.111 5.826 11.905 1.00 97.12 94 LEU A C 1
ATOM 699 O O . LEU A 1 94 ? -0.461 6.468 12.731 1.00 97.12 94 LEU A O 1
ATOM 703 N N . THR A 1 95 ? -0.603 4.797 11.232 1.00 97.00 95 THR A N 1
ATOM 704 C CA . THR A 1 95 ? 0.824 4.453 11.214 1.00 97.00 95 THR A CA 1
ATOM 705 C C . THR A 1 95 ? 1.296 4.208 9.784 1.00 97.00 95 THR A C 1
ATOM 707 O O . THR A 1 95 ? 0.485 4.038 8.874 1.00 97.00 95 THR A O 1
ATOM 710 N N . ILE A 1 96 ? 2.613 4.225 9.591 1.00 95.50 96 ILE A N 1
ATOM 711 C CA . ILE A 1 96 ? 3.306 4.044 8.310 1.00 95.50 96 ILE A CA 1
ATOM 712 C C . ILE A 1 96 ? 4.297 2.891 8.439 1.00 95.50 96 ILE A C 1
ATOM 714 O O . ILE A 1 96 ? 4.958 2.843 9.502 1.00 95.50 96 ILE A O 1
#